Protein AF-A0A4V1T2Z7-F1 (afdb_monomer_lit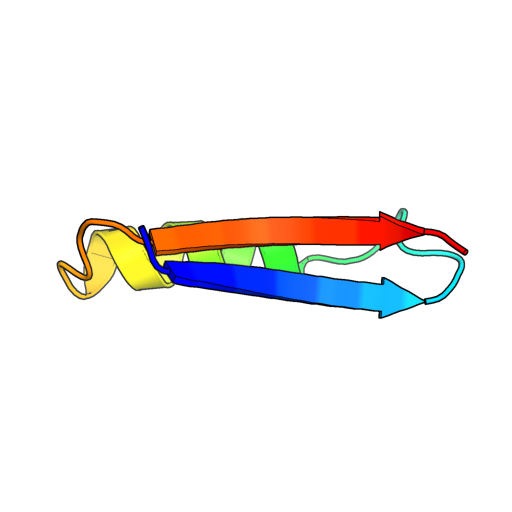e)

Sequence (39 aa):
MKKFGLIGFPLTHSFSKKYFTEKFEKEGIEDTSYDLFEL

Radius of gyration: 10.55 Å; chains: 1; bounding box: 23×14×24 Å

Secondary structure (DSSP, 8-state):
-EEEEEEES--TT--HHHHHHHHHHHHT--SEEEEEEE-

Foldseek 3Di:
DAEAEAEEPPCPPPPPQVVVVVVCVVVVPPPYHYDYHYD

Structure (mmCIF, N/CA/C/O backbone):
data_AF-A0A4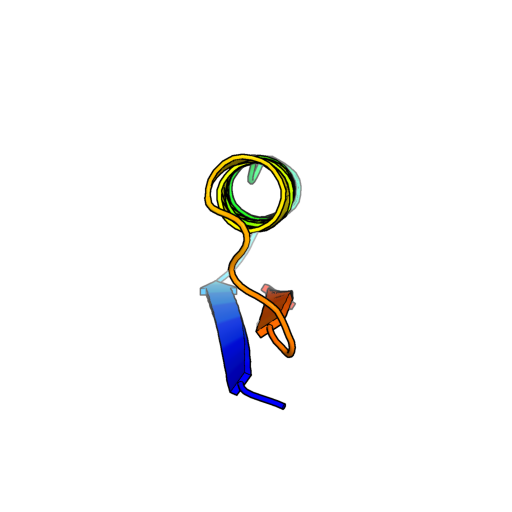V1T2Z7-F1
#
_entry.id   AF-A0A4V1T2Z7-F1
#
loop_
_atom_site.group_PDB
_atom_site.id
_atom_site.type_symbol
_atom_site.label_atom_id
_atom_site.label_alt_id
_atom_site.label_comp_id
_atom_site.label_asym_id
_atom_site.label_entity_id
_atom_site.label_seq_id
_atom_site.pdbx_PDB_ins_code
_atom_site.Cartn_x
_atom_site.Cartn_y
_atom_site.Cartn_z
_atom_site.occupancy
_atom_site.B_iso_or_equiv
_atom_site.auth_seq_id
_atom_site.auth_comp_id
_atom_site.auth_asym_id
_atom_site.auth_atom_id
_atom_site.pdbx_PDB_model_num
ATOM 1 N N . MET A 1 1 ? -14.407 -6.690 0.583 1.00 82.81 1 MET A N 1
ATOM 2 C CA . MET A 1 1 ? -13.021 -6.259 0.343 1.00 82.81 1 MET A CA 1
ATOM 3 C C . MET A 1 1 ? -12.903 -5.501 -0.966 1.00 82.81 1 MET A C 1
ATOM 5 O O . MET A 1 1 ? -13.016 -6.106 -2.029 1.00 82.81 1 MET A O 1
ATOM 9 N N . LYS A 1 2 ? -12.681 -4.184 -0.912 1.00 91.62 2 LYS A N 1
ATOM 10 C CA . LYS A 1 2 ? -12.353 -3.365 -2.089 1.00 91.62 2 LYS A CA 1
ATOM 11 C C . LYS A 1 2 ? -10.836 -3.295 -2.249 1.00 91.62 2 LYS A C 1
ATOM 13 O O . LYS A 1 2 ? -10.132 -2.904 -1.323 1.00 91.62 2 LYS A O 1
ATOM 18 N N . LYS A 1 3 ? -10.332 -3.666 -3.424 1.00 93.94 3 LYS A N 1
ATOM 19 C CA . LYS A 1 3 ? -8.901 -3.604 -3.735 1.00 93.94 3 LYS A CA 1
ATOM 20 C C . LYS A 1 3 ? -8.626 -2.444 -4.677 1.00 93.94 3 LYS A C 1
ATOM 22 O O . LYS A 1 3 ? -9.251 -2.340 -5.728 1.00 93.94 3 LYS A O 1
ATOM 27 N N . PHE A 1 4 ? -7.681 -1.606 -4.294 1.00 95.19 4 PHE A N 1
ATOM 28 C CA . PHE A 1 4 ? -7.130 -0.536 -5.106 1.00 95.19 4 PHE A CA 1
ATOM 29 C C . PHE A 1 4 ? -5.677 -0.864 -5.442 1.00 95.19 4 PHE A C 1
ATOM 31 O O . PHE A 1 4 ? -5.035 -1.679 -4.778 1.00 95.19 4 PHE A O 1
ATOM 38 N N . GLY A 1 5 ? -5.137 -0.222 -6.467 1.00 94.69 5 GLY A N 1
ATOM 39 C CA . GLY A 1 5 ? -3.717 -0.340 -6.734 1.00 94.69 5 GLY A CA 1
ATOM 40 C C . GLY A 1 5 ? -3.241 0.489 -7.905 1.00 94.69 5 GLY A C 1
ATOM 41 O O . GLY A 1 5 ? -4.036 1.075 -8.640 1.00 94.69 5 GLY A O 1
ATOM 42 N N . LEU A 1 6 ? -1.921 0.534 -8.039 1.00 95.94 6 LEU A N 1
ATOM 43 C CA . LEU A 1 6 ? -1.217 1.212 -9.119 1.00 95.94 6 LEU A CA 1
ATOM 44 C C . LEU A 1 6 ? -0.613 0.163 -10.049 1.00 95.94 6 LEU A C 1
ATOM 46 O O . LEU A 1 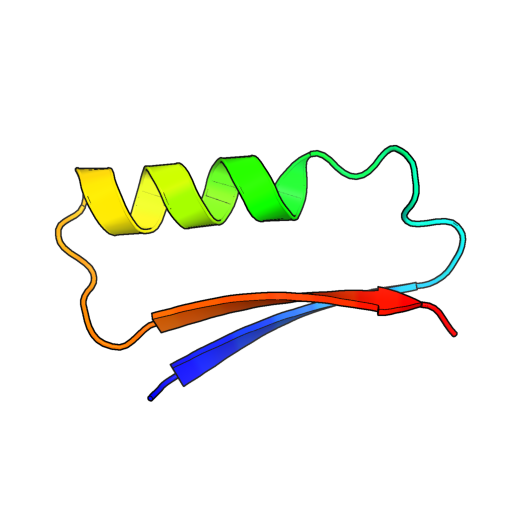6 ? 0.089 -0.726 -9.577 1.00 95.94 6 LEU A O 1
ATOM 50 N N . ILE A 1 7 ? -0.881 0.282 -11.347 1.00 95.62 7 ILE A N 1
ATOM 51 C CA . ILE A 1 7 ? -0.343 -0.601 -12.388 1.00 95.62 7 ILE A CA 1
ATOM 52 C C . ILE A 1 7 ? 0.697 0.188 -13.192 1.00 95.62 7 ILE A C 1
ATOM 54 O O . ILE A 1 7 ? 0.392 1.288 -13.655 1.00 95.62 7 ILE A O 1
ATOM 58 N N . GLY A 1 8 ? 1.908 -0.346 -13.362 1.00 93.50 8 GLY A N 1
ATOM 59 C CA . GLY A 1 8 ? 2.972 0.298 -14.144 1.00 93.50 8 GLY A CA 1
ATOM 60 C C . GLY A 1 8 ? 4.364 -0.272 -13.865 1.00 93.50 8 GLY A C 1
ATOM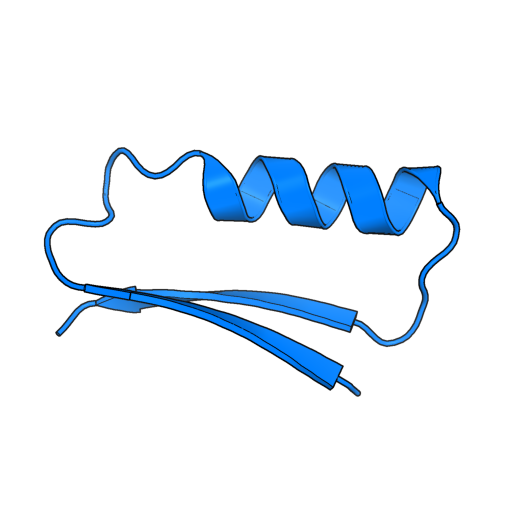 61 O O . GLY A 1 8 ? 4.497 -1.201 -13.085 1.00 93.50 8 GLY A O 1
ATOM 62 N N . PHE A 1 9 ? 5.407 0.289 -14.481 1.00 91.69 9 PHE A N 1
ATOM 63 C CA . PHE A 1 9 ? 6.803 -0.100 -14.247 1.00 91.69 9 PHE A CA 1
ATOM 64 C C . PHE A 1 9 ? 7.750 1.088 -14.510 1.00 91.69 9 PHE A C 1
ATOM 66 O O . PHE A 1 9 ? 7.570 1.770 -15.523 1.00 91.69 9 PHE A O 1
ATOM 73 N N . PRO A 1 10 ? 8.762 1.350 -13.656 1.00 91.19 10 PRO A N 1
ATOM 74 C CA . PRO A 1 10 ? 9.014 0.738 -12.346 1.00 91.19 10 PRO A CA 1
ATOM 75 C C . PRO A 1 10 ? 8.163 1.38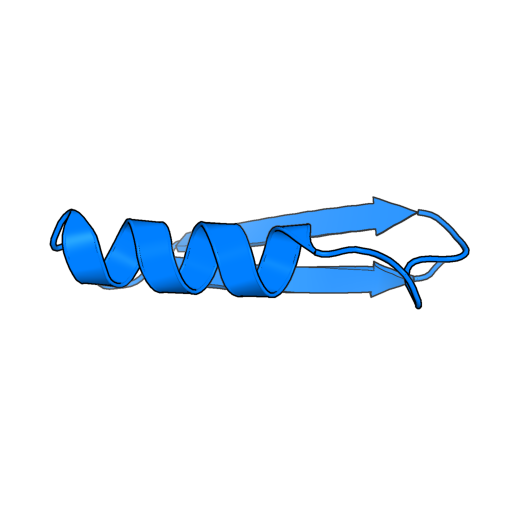6 -11.237 1.00 91.19 10 PRO A C 1
ATOM 77 O O . PRO A 1 10 ? 7.950 2.599 -11.239 1.00 91.19 10 PRO A O 1
ATOM 80 N N . LEU A 1 11 ? 7.706 0.609 -10.251 1.00 90.00 11 LEU A N 1
ATOM 81 C CA . LEU A 1 11 ? 6.939 1.114 -9.099 1.00 90.00 11 LEU A CA 1
ATOM 82 C C . LEU A 1 11 ? 7.767 1.174 -7.809 1.00 90.00 11 LEU A C 1
ATOM 84 O O . LEU A 1 11 ? 7.246 1.555 -6.761 1.00 90.00 11 LEU A O 1
ATOM 88 N N . THR A 1 12 ? 9.065 0.880 -7.880 1.00 85.50 12 THR A N 1
ATOM 89 C CA . THR A 1 12 ? 9.993 0.821 -6.737 1.00 85.50 12 THR A CA 1
ATOM 90 C C . THR A 1 12 ? 10.049 2.112 -5.910 1.00 85.50 12 THR A C 1
ATOM 92 O O . THR A 1 12 ? 10.250 2.064 -4.699 1.00 85.50 12 THR A O 1
ATOM 95 N N . HIS A 1 13 ? 9.841 3.271 -6.541 1.00 91.00 13 HIS A N 1
ATOM 96 C CA . HIS A 1 13 ? 9.817 4.581 -5.875 1.00 91.00 13 HIS A CA 1
ATOM 97 C C . HIS A 1 13 ? 8.399 5.107 -5.598 1.00 91.00 13 HIS A C 1
ATOM 99 O O . HIS A 1 13 ? 8.230 6.269 -5.230 1.00 91.00 13 HIS A O 1
ATOM 105 N N . SER A 1 14 ? 7.362 4.289 -5.792 1.00 91.56 14 SER A N 1
ATOM 106 C CA . SER A 1 14 ? 5.988 4.720 -5.553 1.00 91.56 14 SER A CA 1
ATOM 107 C C . SER A 1 14 ? 5.698 4.867 -4.059 1.00 91.56 14 SER A C 1
ATOM 109 O O . SER A 1 14 ? 5.785 3.916 -3.284 1.00 91.56 14 SER A O 1
ATOM 111 N N . PHE A 1 15 ? 5.264 6.063 -3.660 1.00 94.12 15 PHE A N 1
ATOM 112 C CA . PHE A 1 15 ? 4.763 6.346 -2.310 1.00 94.12 15 PHE A CA 1
ATOM 113 C C . PHE A 1 15 ? 3.254 6.098 -2.170 1.00 94.12 15 PHE A C 1
ATOM 115 O O . PHE A 1 15 ? 2.711 6.206 -1.069 1.00 94.12 15 PHE A O 1
ATOM 122 N N . SER A 1 16 ? 2.566 5.760 -3.268 1.00 94.44 16 SER A N 1
ATOM 123 C CA . SER A 1 16 ? 1.105 5.664 -3.309 1.00 94.44 16 SER A CA 1
ATOM 124 C C . SER A 1 16 ? 0.571 4.612 -2.344 1.00 94.44 16 SER A C 1
ATOM 126 O O . SER A 1 16 ? -0.384 4.893 -1.628 1.00 94.44 16 SER A O 1
ATOM 128 N N . LYS A 1 17 ? 1.219 3.442 -2.245 1.00 93.69 17 LYS A N 1
ATOM 129 C CA . LYS A 1 17 ? 0.782 2.383 -1.323 1.00 93.69 17 LYS A CA 1
ATOM 130 C C . LYS A 1 17 ? 0.713 2.873 0.120 1.00 93.69 17 LYS A C 1
ATOM 132 O O . LYS A 1 17 ? -0.344 2.798 0.734 1.00 93.69 17 LYS A O 1
ATOM 137 N N . LYS A 1 18 ? 1.805 3.453 0.625 1.00 95.25 18 LYS A N 1
ATOM 138 C CA . LYS A 1 18 ? 1.861 3.992 1.989 1.00 95.25 18 LYS A CA 1
ATOM 139 C C . LYS A 1 18 ? 0.845 5.117 2.196 1.00 95.25 18 LYS A C 1
ATOM 141 O O . LYS A 1 18 ? 0.119 5.100 3.183 1.00 95.25 18 LYS A O 1
ATOM 146 N N . TYR A 1 19 ? 0.766 6.058 1.254 1.00 96.56 19 TYR A N 1
ATOM 147 C CA . TYR A 1 19 ? -0.166 7.182 1.337 1.00 96.56 19 TYR A CA 1
ATOM 148 C C . TYR A 1 19 ? -1.625 6.723 1.462 1.00 96.56 19 TYR A C 1
ATOM 150 O O . TYR A 1 19 ? -2.345 7.202 2.335 1.00 96.56 19 TYR A O 1
ATOM 158 N N . PHE A 1 20 ? -2.064 5.788 0.614 1.00 96.19 20 PHE A N 1
ATOM 159 C CA . PHE A 1 20 ? -3.449 5.322 0.629 1.00 96.19 20 PHE A CA 1
ATOM 160 C C . PHE A 1 20 ? -3.757 4.429 1.827 1.00 96.19 20 PHE A C 1
ATOM 162 O O . PHE A 1 20 ? -4.830 4.581 2.398 1.00 96.19 20 PHE A O 1
ATOM 169 N N . THR A 1 21 ? -2.822 3.583 2.270 1.00 94.88 21 THR A N 1
ATOM 170 C CA . THR A 1 21 ? -2.980 2.837 3.528 1.00 94.88 21 THR A CA 1
ATOM 171 C C . THR A 1 21 ? -3.200 3.785 4.710 1.00 94.88 21 THR A C 1
ATOM 173 O O . THR A 1 21 ? -4.207 3.663 5.401 1.00 94.88 21 THR A O 1
ATOM 176 N N . GLU A 1 22 ? -2.336 4.791 4.891 1.00 96.56 22 GLU A N 1
ATOM 177 C CA . GLU A 1 22 ? -2.493 5.770 5.978 1.00 96.56 22 GLU A CA 1
ATOM 178 C C . GLU A 1 22 ? -3.780 6.590 5.848 1.00 96.56 22 GLU A C 1
ATOM 180 O O . GLU A 1 22 ? -4.394 6.958 6.848 1.00 96.56 22 GLU A O 1
ATOM 185 N N . LYS A 1 23 ? -4.186 6.916 4.617 1.00 96.75 23 LYS A N 1
ATOM 186 C CA . LYS A 1 23 ? -5.433 7.637 4.365 1.00 96.75 23 LYS A CA 1
ATOM 187 C C . LYS A 1 23 ? -6.643 6.807 4.785 1.00 96.75 23 LYS A C 1
ATOM 189 O O . LYS A 1 23 ? -7.516 7.338 5.461 1.00 96.75 23 LYS A O 1
ATOM 194 N N . PHE A 1 24 ? -6.690 5.528 4.413 1.00 95.69 24 PHE A N 1
ATOM 195 C CA . PHE A 1 24 ? -7.793 4.641 4.777 1.00 95.69 24 PHE A CA 1
ATOM 196 C C . PHE A 1 24 ? -7.894 4.464 6.290 1.00 95.69 24 PHE A C 1
ATOM 198 O O . PHE A 1 24 ? -8.989 4.551 6.835 1.00 95.69 24 PHE A O 1
ATOM 205 N N . GLU A 1 25 ? -6.759 4.322 6.974 1.00 94.75 25 GLU A N 1
ATOM 206 C CA . GLU A 1 25 ? -6.715 4.272 8.437 1.00 94.75 25 GLU A CA 1
ATOM 207 C C . GLU A 1 25 ? -7.219 5.577 9.074 1.00 94.75 25 GLU A C 1
ATOM 209 O O . GLU A 1 25 ? -8.067 5.541 9.963 1.00 94.75 25 GLU A O 1
ATOM 214 N N . LYS A 1 26 ? -6.753 6.742 8.598 1.00 97.12 26 LYS A N 1
ATOM 215 C CA . LYS A 1 26 ? -7.155 8.059 9.131 1.00 97.12 26 LYS A CA 1
ATOM 216 C C . LYS A 1 26 ? -8.627 8.384 8.892 1.00 97.12 26 LYS A C 1
ATOM 218 O O . LYS A 1 26 ? -9.246 9.030 9.730 1.00 97.12 26 LYS A O 1
ATOM 223 N N . GLU A 1 27 ? -9.171 7.978 7.750 1.00 97.00 27 GLU A N 1
ATOM 224 C CA . GLU A 1 27 ? -10.562 8.243 7.370 1.00 97.00 27 GLU A CA 1
ATOM 225 C C . GLU A 1 27 ? -11.532 7.151 7.856 1.00 97.00 27 GLU A C 1
ATOM 227 O O . GLU A 1 27 ? -12.737 7.276 7.645 1.00 97.00 27 GLU A O 1
ATOM 232 N N . GLY A 1 28 ? -11.040 6.092 8.514 1.00 95.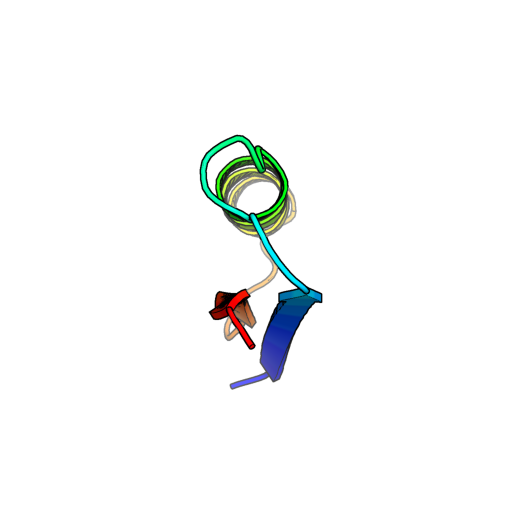50 28 GLY A N 1
ATOM 233 C CA . GLY A 1 28 ? -11.872 4.975 8.974 1.00 95.50 28 GLY A CA 1
ATOM 234 C C . GLY A 1 28 ? -12.483 4.165 7.825 1.00 95.50 28 GLY A C 1
ATOM 235 O O . GLY A 1 28 ? -13.586 3.635 7.945 1.00 95.50 28 GLY A O 1
ATOM 236 N N . ILE A 1 29 ? -11.796 4.098 6.682 1.00 94.44 29 ILE A N 1
ATOM 237 C CA . ILE A 1 29 ? -12.247 3.358 5.503 1.00 94.44 29 ILE A CA 1
ATOM 238 C C . ILE A 1 29 ? -11.842 1.888 5.659 1.00 94.44 29 ILE A C 1
ATOM 240 O O . ILE A 1 29 ? -10.764 1.457 5.248 1.00 94.44 29 ILE A O 1
ATOM 244 N N . GLU A 1 30 ? -12.739 1.107 6.249 1.00 93.56 30 GLU A N 1
ATOM 245 C CA . GLU A 1 30 ? -12.552 -0.326 6.469 1.00 93.56 30 GLU A CA 1
ATOM 246 C C . GLU A 1 30 ? -12.715 -1.160 5.187 1.00 93.56 30 GLU A C 1
ATOM 248 O O . GLU A 1 30 ? -13.244 -0.702 4.171 1.00 93.56 30 GLU A O 1
ATOM 253 N N . ASP A 1 31 ? -12.272 -2.421 5.245 1.00 94.56 31 ASP A N 1
ATOM 254 C CA . ASP A 1 31 ? -12.435 -3.412 4.170 1.00 94.56 31 ASP A CA 1
ATOM 255 C C . ASP A 1 31 ? -11.810 -2.975 2.823 1.00 94.56 31 ASP A C 1
ATOM 257 O O . ASP A 1 31 ? -12.284 -3.335 1.737 1.00 94.56 31 ASP A O 1
ATOM 261 N N . THR A 1 32 ? -10.717 -2.203 2.889 1.00 94.44 32 THR A N 1
ATOM 262 C CA . THR A 1 32 ? -9.946 -1.735 1.728 1.00 94.44 32 THR A CA 1
ATOM 263 C C . THR A 1 32 ? -8.482 -2.178 1.766 1.00 94.44 32 THR A C 1
ATOM 265 O O . THR A 1 32 ? -7.894 -2.348 2.831 1.00 94.44 32 THR A O 1
ATOM 268 N N . SER A 1 33 ? -7.875 -2.373 0.592 1.00 92.88 33 SER A N 1
ATOM 269 C CA . SER A 1 33 ? -6.429 -2.594 0.448 1.00 92.88 33 SER A CA 1
ATOM 270 C C . SER A 1 33 ? -5.865 -1.821 -0.744 1.00 92.88 33 SER A C 1
ATOM 272 O O . SER A 1 33 ? -6.592 -1.533 -1.697 1.00 92.88 33 SER A O 1
ATOM 274 N N . TYR A 1 34 ? -4.572 -1.485 -0.697 1.00 96.06 34 TYR A N 1
ATOM 275 C CA . TYR A 1 34 ? -3.856 -0.831 -1.793 1.00 96.06 34 TYR A CA 1
ATOM 276 C C . TYR A 1 34 ? -2.558 -1.576 -2.112 1.00 96.06 34 TYR A C 1
ATOM 278 O O . TYR A 1 34 ? -1.693 -1.713 -1.245 1.00 96.06 34 TYR A O 1
ATOM 286 N N . ASP A 1 35 ? -2.395 -2.007 -3.361 1.00 94.81 35 ASP A N 1
ATOM 287 C CA . ASP A 1 35 ? -1.222 -2.758 -3.815 1.00 94.81 35 ASP A CA 1
ATOM 288 C C . ASP A 1 35 ? -0.574 -2.163 -5.074 1.00 94.81 35 ASP A C 1
ATOM 290 O O . ASP A 1 35 ? -1.161 -1.354 -5.792 1.00 94.81 35 ASP A O 1
ATOM 294 N N . LEU A 1 36 ? 0.685 -2.528 -5.310 1.00 95.25 36 LEU A N 1
ATOM 295 C CA . LEU A 1 36 ? 1.435 -2.159 -6.509 1.00 95.25 36 LEU A CA 1
ATOM 296 C C . LEU A 1 36 ? 1.483 -3.379 -7.428 1.00 95.25 36 LEU A C 1
ATOM 298 O O . LEU A 1 36 ? 1.833 -4.470 -6.980 1.00 95.25 36 LEU A O 1
ATOM 302 N N . PHE A 1 37 ? 1.132 -3.188 -8.692 1.00 94.81 37 PHE A N 1
ATOM 303 C CA . PHE A 1 37 ? 1.128 -4.219 -9.719 1.00 94.81 37 PHE A CA 1
ATOM 304 C C . PHE A 1 37 ? 2.151 -3.832 -10.785 1.00 94.81 37 PHE A C 1
ATOM 306 O O . PHE A 1 37 ? 1.862 -3.034 -11.679 1.00 94.81 37 PHE A O 1
ATOM 313 N N . GLU A 1 38 ? 3.366 -4.359 -10.645 1.00 92.19 38 GLU A N 1
ATOM 314 C CA . GLU A 1 38 ? 4.407 -4.170 -11.654 1.00 92.19 38 GLU A CA 1
ATOM 315 C C . GLU A 1 38 ? 4.128 -5.038 -12.890 1.00 92.19 38 GLU A C 1
ATOM 317 O O . GLU A 1 38 ? 3.731 -6.199 -12.749 1.00 92.19 38 GLU A O 1
ATOM 322 N N . LEU A 1 39 ? 4.290 -4.444 -14.080 1.00 83.12 39 LEU A N 1
ATOM 323 C CA . LEU A 1 39 ? 4.146 -5.092 -15.392 1.00 83.12 39 LEU A CA 1
ATOM 324 C C . LEU A 1 39 ? 5.503 -5.338 -16.050 1.00 83.12 39 LEU A C 1
ATOM 326 O O . LEU A 1 39 ? 6.370 -4.444 -15.939 1.00 83.12 39 LEU A O 1
#

pLDDT: mean 93.56, std 3.33, range [82.81, 97.12]